Protein AF-A0A6V7M361-F1 (afdb_monomer)

Solvent-accessible surface area (backbone atoms only — not comparable to full-atom values): 3410 Å² total; per-residue (Å²): 107,76,54,68,78,68,73,53,56,76,91,42,52,39,82,76,44,78,50,75,43,76,40,67,52,92,86,53,72,38,89,79,57,85,80,61,74,69,63,47,79,39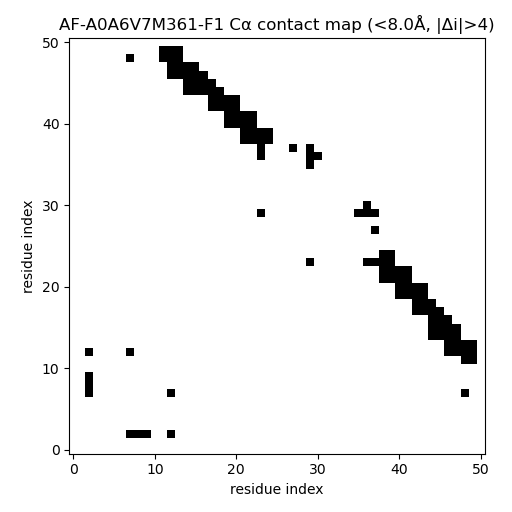,86,43,70,47,70,43,81,57,133

Nearest PDB structures (foldseek):
  7nhk-assembly1_V  TM=3.061E-01  e=9.886E+00  Enterococcus faecalis
  6yly-assembly1_P  TM=2.545E-01  e=7.596E+00  Saccharomyces cerevisiae

Structure (mmCIF, N/CA/C/O backbone):
data_AF-A0A6V7M361-F1
#
_entry.id   AF-A0A6V7M361-F1
#
loop_
_atom_site.group_PDB
_atom_site.id
_a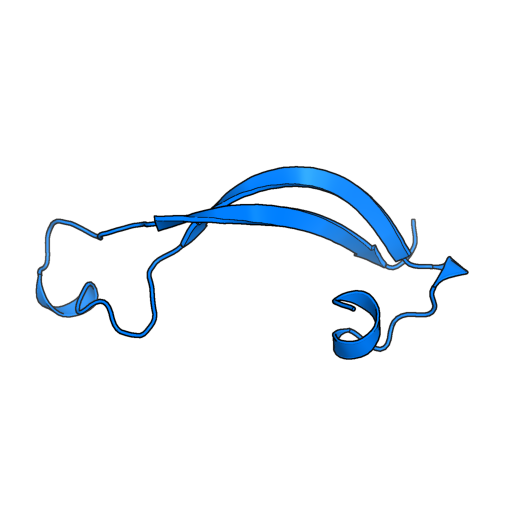tom_site.type_symbol
_atom_site.label_atom_id
_atom_site.label_alt_id
_atom_site.label_comp_id
_atom_site.label_asym_id
_atom_site.label_entity_id
_atom_site.label_seq_id
_atom_site.pdbx_PDB_ins_code
_atom_site.Cartn_x
_atom_site.Cartn_y
_atom_site.Cartn_z
_atom_site.occupancy
_atom_site.B_iso_or_equiv
_atom_site.auth_seq_id
_atom_site.auth_comp_id
_atom_site.auth_asym_id
_atom_site.auth_atom_id
_atom_site.pdbx_PDB_model_num
ATOM 1 N N . MET A 1 1 ? -10.460 -10.664 0.070 1.00 62.03 1 MET A N 1
ATOM 2 C CA . MET A 1 1 ? -10.316 -9.197 0.280 1.00 62.03 1 MET A CA 1
ATOM 3 C C . MET A 1 1 ? -8.969 -8.902 0.954 1.00 62.03 1 MET A C 1
ATOM 5 O O . MET A 1 1 ? -8.439 -9.808 1.574 1.00 62.03 1 MET A O 1
ATOM 9 N N . ALA A 1 2 ? -8.385 -7.694 0.873 1.00 64.56 2 ALA A N 1
ATOM 10 C CA . ALA A 1 2 ? -7.069 -7.404 1.488 1.00 64.56 2 ALA A CA 1
ATOM 11 C C . ALA A 1 2 ? -6.991 -7.777 2.986 1.00 64.56 2 ALA A C 1
ATOM 13 O O . ALA A 1 2 ? -5.970 -8.271 3.445 1.00 64.56 2 ALA A O 1
ATOM 14 N N . VAL A 1 3 ? -8.103 -7.633 3.712 1.00 61.44 3 VAL A N 1
ATOM 15 C CA . VAL A 1 3 ? -8.247 -8.029 5.124 1.00 61.44 3 VAL A CA 1
ATOM 16 C C . VAL A 1 3 ? -8.069 -9.544 5.342 1.00 61.44 3 VAL A C 1
ATOM 18 O O . VAL A 1 3 ? -7.502 -9.942 6.350 1.00 61.44 3 VAL A O 1
ATOM 21 N N . GLU A 1 4 ? -8.462 -10.389 4.381 1.00 64.50 4 GLU A N 1
ATOM 22 C CA . GLU A 1 4 ? -8.281 -11.854 4.452 1.00 64.50 4 GLU A CA 1
ATOM 23 C C . 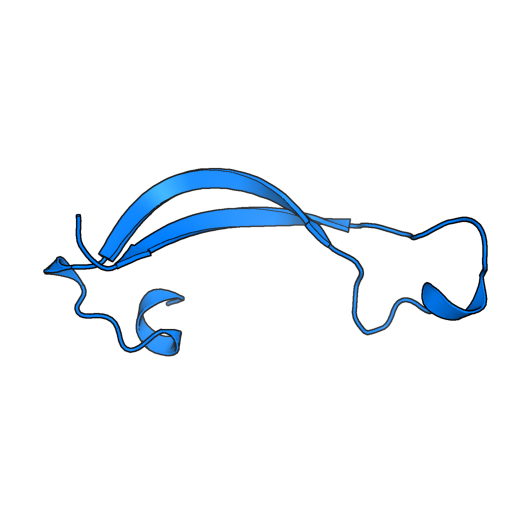GLU A 1 4 ? -6.814 -12.271 4.280 1.00 64.50 4 GLU A C 1
ATOM 25 O O . GLU A 1 4 ? -6.410 -13.298 4.807 1.00 64.50 4 GLU A O 1
ATOM 30 N N . ILE A 1 5 ? -6.012 -11.482 3.555 1.00 71.75 5 ILE A N 1
ATOM 31 C CA . ILE A 1 5 ? -4.570 -11.732 3.381 1.00 71.75 5 ILE A CA 1
ATOM 32 C C . ILE A 1 5 ? -3.794 -11.301 4.632 1.00 71.75 5 ILE A C 1
ATOM 34 O O . ILE A 1 5 ? -2.752 -11.866 4.942 1.00 71.75 5 ILE A O 1
ATOM 38 N N . LEU A 1 6 ? -4.289 -10.278 5.331 1.00 74.75 6 LEU A N 1
ATOM 39 C CA . LEU A 1 6 ? -3.646 -9.714 6.517 1.00 74.75 6 LEU A CA 1
ATOM 40 C C . LEU A 1 6 ? -3.970 -10.487 7.802 1.00 74.75 6 LEU A C 1
ATOM 42 O O . LEU A 1 6 ? -3.357 -10.204 8.826 1.00 74.75 6 LEU A O 1
ATOM 46 N N . GLU A 1 7 ? -4.916 -11.433 7.752 1.00 78.62 7 GLU A N 1
ATOM 47 C CA . GLU A 1 7 ? -5.399 -12.200 8.912 1.00 78.62 7 GLU A CA 1
ATOM 48 C C . GLU A 1 7 ? -5.913 -11.305 10.060 1.00 78.62 7 GLU A C 1
ATOM 50 O O . GLU A 1 7 ? -5.862 -11.674 11.231 1.00 78.62 7 GLU A O 1
ATOM 55 N N . TRP A 1 8 ? -6.410 -10.104 9.743 1.00 84.94 8 TRP A N 1
ATOM 56 C CA . TRP A 1 8 ? -6.938 -9.172 10.743 1.00 84.94 8 TRP A CA 1
ATOM 57 C C . TRP A 1 8 ? -8.419 -9.426 11.006 1.00 84.94 8 TRP A C 1
ATOM 59 O O . TRP A 1 8 ? -9.196 -9.671 10.078 1.00 84.94 8 TRP A O 1
ATOM 69 N N . ALA A 1 9 ? -8.826 -9.301 12.271 1.00 81.00 9 ALA A N 1
ATOM 70 C CA . ALA A 1 9 ? -10.235 -9.268 12.627 1.00 81.00 9 ALA A CA 1
ATOM 71 C C . ALA A 1 9 ? -10.901 -8.055 11.959 1.00 81.00 9 ALA A C 1
ATOM 73 O O . ALA A 1 9 ? -10.378 -6.938 11.989 1.00 81.00 9 ALA A O 1
ATOM 74 N N . HIS A 1 10 ? -12.065 -8.266 11.341 1.00 76.50 10 HIS A N 1
ATOM 75 C CA . HIS A 1 10 ? -12.740 -7.212 10.577 1.00 76.50 10 HIS A CA 1
ATOM 76 C C . HIS A 1 10 ? -13.127 -6.016 11.461 1.00 76.50 10 HIS A C 1
ATOM 78 O O . HIS A 1 10 ? -13.113 -4.882 10.994 1.00 76.50 10 HIS A O 1
ATOM 84 N N . GLU A 1 11 ? -13.431 -6.268 12.739 1.00 82.38 11 GLU A N 1
ATOM 85 C CA . GLU A 1 11 ? -13.725 -5.233 13.737 1.00 82.38 11 GLU A CA 1
ATOM 86 C C . GLU A 1 11 ? -12.515 -4.378 14.150 1.00 82.38 11 GLU A C 1
ATOM 88 O O . GLU A 1 11 ? -12.692 -3.250 14.613 1.00 82.38 11 GLU A O 1
ATOM 93 N N . GLU A 1 12 ? -11.293 -4.884 13.979 1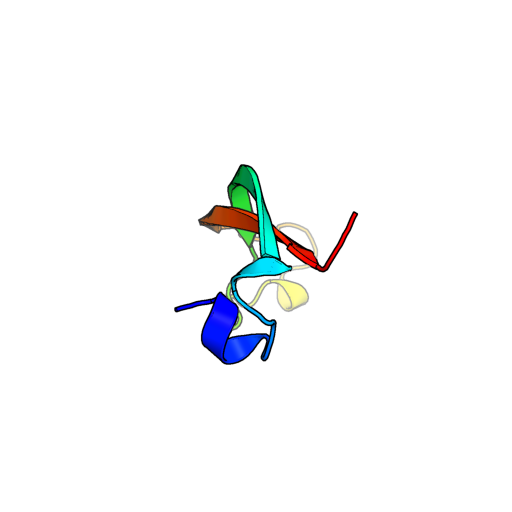.00 83.25 12 GLU A N 1
ATOM 94 C CA . GLU A 1 12 ? -10.059 -4.191 14.370 1.00 83.25 12 GLU A CA 1
ATOM 95 C C . GLU A 1 12 ? -9.424 -3.423 13.204 1.00 83.25 12 GLU A C 1
ATOM 97 O O . GLU A 1 12 ? -8.655 -2.480 13.419 1.00 83.25 12 GLU A O 1
ATOM 102 N N . ALA A 1 13 ? -9.776 -3.783 11.967 1.00 86.81 13 ALA A N 1
ATOM 103 C CA . ALA A 1 13 ? -9.290 -3.135 10.759 1.00 86.81 13 ALA A CA 1
ATOM 104 C C . ALA A 1 13 ? -9.994 -1.790 10.513 1.00 86.81 13 ALA A C 1
ATOM 106 O O . ALA A 1 13 ? -11.217 -1.708 10.389 1.00 86.81 13 ALA A O 1
ATOM 107 N N . ARG A 1 14 ? -9.212 -0.715 10.369 1.00 86.12 14 ARG A N 1
ATOM 108 C CA . ARG A 1 14 ? -9.717 0.622 10.027 1.00 86.12 14 ARG A CA 1
ATOM 109 C C . ARG A 1 14 ? -9.161 1.097 8.698 1.00 86.12 14 ARG A C 1
ATOM 111 O O . ARG A 1 14 ? -7.951 1.120 8.496 1.00 86.12 14 ARG A O 1
ATOM 118 N N . PHE A 1 15 ? -10.051 1.527 7.809 1.00 87.00 15 PHE A N 1
ATOM 119 C CA . PHE A 1 15 ? -9.702 2.131 6.526 1.00 87.00 15 PHE A CA 1
ATOM 120 C C . PHE A 1 15 ? -9.500 3.635 6.721 1.00 87.00 15 PHE A C 1
ATOM 122 O O . PHE A 1 15 ? -10.448 4.359 7.014 1.00 87.00 15 PHE A O 1
ATOM 129 N N . VAL A 1 16 ? -8.255 4.093 6.614 1.00 89.25 16 VAL A N 1
ATOM 130 C CA . VAL A 1 16 ? -7.861 5.457 7.005 1.00 89.25 16 VAL A CA 1
ATOM 131 C C . VAL A 1 16 ? -7.820 6.403 5.809 1.00 89.25 16 VAL A C 1
ATOM 133 O O . VAL A 1 16 ? -8.177 7.572 5.933 1.00 89.25 16 VAL A O 1
ATOM 136 N N . LEU A 1 17 ? -7.367 5.918 4.651 1.00 91.81 17 LEU A N 1
ATOM 137 C CA . LEU A 1 17 ? -7.167 6.759 3.474 1.00 91.81 17 LEU A CA 1
ATOM 138 C C . LEU A 1 17 ? -7.239 5.941 2.187 1.00 91.81 17 LEU A C 1
ATOM 140 O O . LEU A 1 17 ? -6.599 4.897 2.082 1.00 91.81 17 LEU A O 1
ATOM 144 N N . GLU A 1 18 ? -7.944 6.462 1.186 1.00 93.06 18 GLU A N 1
ATOM 145 C CA . GLU A 1 18 ? -7.838 6.008 -0.201 1.00 93.06 18 GLU A CA 1
ATOM 146 C C . GLU A 1 18 ? -6.929 6.961 -0.986 1.00 93.06 18 GLU A C 1
ATOM 148 O O . GLU A 1 18 ? -6.999 8.182 -0.835 1.00 93.06 18 GLU A O 1
ATOM 153 N N . GLY A 1 19 ? -6.062 6.411 -1.832 1.00 93.56 19 GLY A N 1
ATOM 154 C CA . GLY A 1 19 ? -5.162 7.218 -2.640 1.00 93.56 19 GLY A CA 1
ATOM 155 C C . GLY A 1 19 ? -4.562 6.482 -3.828 1.00 93.56 19 GLY A C 1
ATOM 15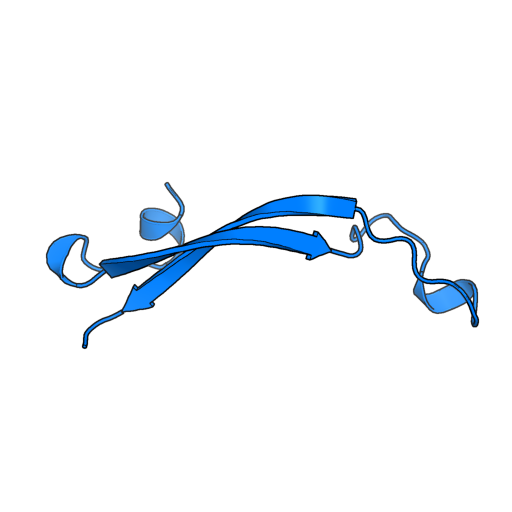6 O O . GLY A 1 19 ? -4.917 5.353 -4.170 1.00 93.56 19 GLY A O 1
ATOM 157 N N . ARG A 1 20 ? -3.617 7.159 -4.483 1.00 94.56 20 ARG A N 1
ATOM 158 C CA . ARG A 1 20 ? -2.800 6.586 -5.554 1.00 94.56 20 ARG A CA 1
ATOM 159 C C . ARG A 1 20 ? -1.405 6.301 -5.017 1.00 94.56 20 ARG A C 1
ATOM 161 O O . ARG A 1 20 ? -0.728 7.215 -4.558 1.00 94.56 20 ARG A O 1
ATOM 168 N N . LEU A 1 21 ? -0.971 5.049 -5.117 1.00 92.88 21 LEU A N 1
ATOM 169 C CA . LEU A 1 21 ? 0.400 4.647 -4.825 1.00 92.88 21 LEU A CA 1
ATOM 170 C C . LEU A 1 21 ? 1.167 4.490 -6.139 1.00 92.88 21 LEU A C 1
ATOM 172 O O . LEU A 1 21 ? 0.671 3.874 -7.080 1.00 92.88 21 LEU A O 1
ATOM 176 N N . LEU A 1 22 ? 2.376 5.044 -6.209 1.00 93.00 22 LEU A N 1
ATOM 177 C CA . LEU A 1 22 ? 3.287 4.826 -7.330 1.00 93.00 22 LEU A CA 1
ATOM 178 C C . LEU A 1 22 ? 4.167 3.613 -7.021 1.00 93.00 22 LEU A C 1
ATOM 180 O O . LEU A 1 22 ? 4.923 3.634 -6.053 1.00 93.00 22 LEU A O 1
ATOM 184 N N . VAL A 1 23 ? 4.071 2.564 -7.838 1.00 91.06 23 VAL A N 1
ATOM 185 C CA . VAL A 1 23 ? 4.789 1.298 -7.622 1.00 91.06 23 VAL A CA 1
ATOM 186 C C . VAL A 1 23 ? 5.668 0.944 -8.816 1.00 91.06 23 VAL A C 1
ATOM 188 O O . VAL A 1 23 ? 5.285 1.144 -9.970 1.00 91.06 23 VAL A O 1
ATOM 191 N N . ALA A 1 24 ? 6.852 0.401 -8.542 1.00 91.00 24 ALA A N 1
ATOM 192 C CA . ALA A 1 24 ? 7.668 -0.267 -9.549 1.00 91.00 24 ALA A CA 1
ATOM 193 C C . ALA A 1 24 ? 7.112 -1.678 -9.762 1.00 91.00 24 ALA A C 1
ATOM 195 O O . ALA A 1 24 ? 6.953 -2.419 -8.791 1.00 91.00 24 ALA A O 1
ATOM 196 N N . GLN A 1 25 ? 6.816 -2.065 -11.004 1.00 85.06 25 GLN A N 1
ATOM 197 C CA . GLN A 1 25 ? 6.358 -3.430 -11.250 1.00 85.06 25 GLN A CA 1
ATOM 198 C C . GLN A 1 25 ? 7.535 -4.402 -11.101 1.00 85.06 25 GLN A C 1
ATOM 200 O O . GLN A 1 25 ? 8.634 -4.084 -11.558 1.00 85.06 25 GLN A O 1
ATOM 205 N N . PRO A 1 26 ? 7.339 -5.608 -10.538 1.00 82.56 26 PRO A N 1
ATOM 206 C CA . PRO A 1 26 ? 8.401 -6.615 -10.453 1.00 82.56 26 PRO A CA 1
ATOM 207 C C . PRO A 1 26 ? 8.996 -6.991 -11.819 1.00 82.56 26 PRO A C 1
ATOM 209 O O . PRO A 1 26 ? 10.156 -7.379 -11.916 1.00 82.56 26 PRO A O 1
ATOM 212 N N . THR A 1 27 ? 8.203 -6.858 -12.886 1.00 83.81 27 THR A N 1
ATOM 213 C CA . THR A 1 27 ? 8.618 -7.092 -14.275 1.00 83.81 27 THR A CA 1
ATOM 214 C C . THR A 1 27 ? 9.385 -5.920 -14.889 1.00 83.81 27 THR A C 1
ATOM 216 O O . THR A 1 27 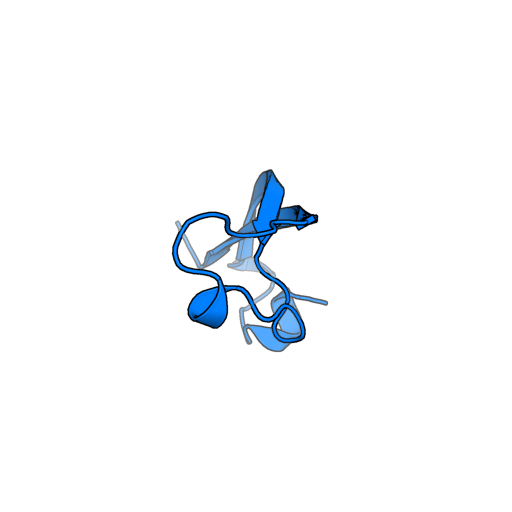? 9.986 -6.075 -15.953 1.00 83.81 27 THR A O 1
ATOM 219 N N . ASP A 1 28 ? 9.359 -4.739 -14.267 1.00 83.44 28 ASP A N 1
ATOM 220 C CA . ASP A 1 28 ? 10.098 -3.583 -14.758 1.00 83.44 28 ASP A CA 1
ATOM 221 C C . ASP A 1 28 ? 11.584 -3.731 -14.417 1.00 83.44 28 ASP A C 1
ATOM 223 O O . ASP A 1 28 ? 11.983 -3.914 -13.267 1.00 83.44 28 ASP A O 1
ATOM 227 N N . ASN A 1 29 ? 12.447 -3.573 -15.420 1.00 81.38 29 ASN A N 1
ATOM 228 C CA . ASN A 1 29 ? 13.897 -3.692 -15.256 1.00 81.38 29 ASN A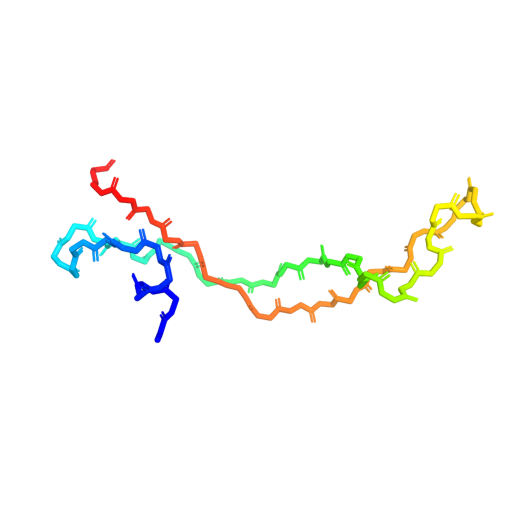 CA 1
ATOM 229 C C . ASN A 1 29 ? 14.528 -2.391 -14.708 1.00 81.38 29 ASN A C 1
ATOM 231 O O . ASN A 1 29 ? 15.498 -1.859 -15.257 1.00 81.38 29 ASN A O 1
ATOM 235 N N . ASN A 1 30 ? 13.926 -1.846 -13.648 1.00 79.25 30 ASN A N 1
ATOM 236 C CA . ASN A 1 30 ? 14.230 -0.530 -13.084 1.00 79.25 30 ASN A CA 1
ATOM 237 C C . ASN A 1 30 ? 15.655 -0.447 -12.515 1.00 79.25 30 ASN A C 1
ATOM 239 O O . ASN A 1 30 ? 16.355 0.539 -12.745 1.00 79.25 30 ASN A O 1
ATOM 243 N N . TRP A 1 31 ? 16.136 -1.504 -11.855 1.00 71.81 31 TRP A N 1
ATOM 244 C CA . TRP A 1 31 ? 17.461 -1.516 -11.219 1.00 71.81 31 TRP A CA 1
ATOM 245 C C . TRP A 1 31 ? 18.640 -1.573 -12.199 1.00 71.81 31 TRP A C 1
ATOM 247 O O . TRP A 1 31 ? 19.760 -1.250 -11.818 1.00 71.81 31 TRP A O 1
ATOM 257 N N . ARG A 1 32 ? 18.412 -1.923 -13.473 1.00 72.88 32 ARG A N 1
ATOM 258 C CA .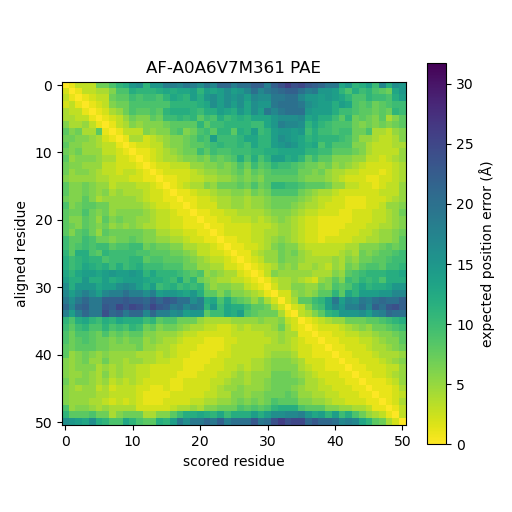 ARG A 1 32 ? 19.475 -1.954 -14.496 1.00 72.88 32 ARG A CA 1
ATOM 259 C C . ARG A 1 32 ? 19.683 -0.621 -15.214 1.00 72.88 32 ARG A C 1
ATOM 261 O O . ARG A 1 32 ? 20.714 -0.441 -15.852 1.00 72.88 32 ARG A O 1
ATOM 268 N N . ARG A 1 33 ? 18.719 0.306 -15.152 1.00 65.25 33 ARG A N 1
ATOM 269 C CA . ARG A 1 33 ? 18.733 1.543 -15.960 1.00 65.25 33 ARG A CA 1
ATOM 270 C C . ARG A 1 33 ? 19.336 2.766 -15.269 1.00 65.25 33 ARG A C 1
ATOM 272 O O . ARG A 1 33 ? 19.388 3.820 -15.892 1.00 65.25 33 ARG A O 1
ATOM 279 N N . GLY A 1 34 ? 19.815 2.641 -14.029 1.00 68.12 34 GLY A N 1
ATOM 280 C CA . GLY A 1 34 ? 20.715 3.584 -13.343 1.00 68.12 34 GLY A CA 1
ATOM 281 C C . GLY A 1 34 ? 20.232 5.025 -13.099 1.00 68.12 34 GLY A C 1
ATOM 282 O O . GLY A 1 34 ? 20.815 5.699 -12.259 1.00 68.12 34 GLY A O 1
ATOM 283 N N . ARG A 1 35 ? 19.214 5.536 -13.808 1.00 71.25 35 ARG A N 1
ATOM 284 C CA . ARG A 1 35 ? 18.809 6.954 -13.746 1.00 71.25 35 ARG A CA 1
ATOM 285 C C . ARG A 1 35 ? 17.305 7.217 -13.834 1.00 71.25 35 ARG A C 1
ATOM 287 O O . ARG A 1 35 ? 16.876 8.306 -13.474 1.00 71.25 35 ARG A O 1
ATOM 294 N N . THR A 1 36 ? 16.489 6.259 -14.276 1.00 82.19 36 THR A N 1
ATOM 295 C CA . THR A 1 36 ? 15.031 6.449 -14.359 1.00 82.19 36 THR A CA 1
ATOM 296 C C . THR A 1 36 ? 14.305 5.194 -13.905 1.00 82.19 36 THR A C 1
ATOM 298 O O . THR A 1 36 ? 14.475 4.128 -14.495 1.00 82.19 36 THR A O 1
ATOM 301 N N . VAL A 1 37 ? 13.486 5.342 -12.863 1.00 86.88 37 VAL A N 1
ATOM 302 C CA . VAL A 1 37 ? 12.588 4.299 -12.363 1.00 86.88 37 VAL A CA 1
ATOM 303 C C . VAL A 1 37 ? 11.220 4.532 -12.989 1.00 86.88 37 VAL A C 1
ATOM 305 O O . VAL A 1 37 ? 10.627 5.596 -12.822 1.00 86.88 37 VAL A O 1
ATOM 308 N N . LYS A 1 38 ? 10.719 3.545 -13.727 1.00 87.81 38 LYS A N 1
ATOM 309 C CA . LYS A 1 38 ? 9.344 3.540 -14.208 1.00 87.81 38 LYS A CA 1
ATOM 310 C C . LYS A 1 38 ? 8.435 3.162 -13.044 1.00 87.81 38 LYS A C 1
ATOM 312 O O . LYS A 1 38 ? 8.600 2.096 -12.452 1.00 87.81 38 LYS A O 1
ATOM 317 N N . LEU A 1 39 ? 7.496 4.046 -12.730 1.00 91.75 39 LEU A N 1
ATOM 318 C CA . LEU A 1 39 ? 6.470 3.821 -11.720 1.00 91.75 39 LEU A CA 1
ATOM 319 C C . LEU A 1 39 ? 5.098 3.832 -12.389 1.00 91.75 39 LEU A C 1
ATOM 321 O O . LEU A 1 39 ? 4.831 4.664 -13.257 1.00 91.75 39 LEU A O 1
ATOM 325 N N . ALA A 1 40 ? 4.236 2.911 -11.976 1.00 92.62 40 ALA A N 1
ATOM 326 C CA . ALA A 1 40 ? 2.843 2.855 -12.387 1.00 92.62 40 ALA A CA 1
ATOM 327 C C . ALA A 1 40 ? 1.943 3.253 -11.207 1.00 92.62 40 ALA A C 1
ATOM 329 O O . ALA A 1 40 ? 2.205 2.828 -10.079 1.00 92.62 40 ALA A O 1
ATOM 330 N N . PRO A 1 41 ? 0.888 4.053 -11.434 1.00 94.19 41 PRO A N 1
ATOM 331 C CA . PRO A 1 41 ? -0.085 4.345 -10.396 1.00 94.19 41 PRO A CA 1
ATOM 332 C C . PRO A 1 41 ? -1.004 3.141 -10.168 1.00 94.19 41 PRO A C 1
ATOM 334 O O . PRO A 1 41 ? -1.545 2.574 -11.116 1.00 94.19 41 PRO A O 1
ATOM 337 N N . VAL A 1 42 ? -1.240 2.797 -8.905 1.00 92.56 42 VAL A N 1
ATOM 338 C CA . VAL A 1 42 ? -2.279 1.851 -8.479 1.00 92.56 42 VAL A CA 1
ATOM 339 C C . VAL A 1 42 ? -3.209 2.529 -7.480 1.00 92.56 42 VAL A C 1
ATOM 341 O O . VAL A 1 42 ? -2.784 3.400 -6.719 1.00 92.56 42 VAL A O 1
ATOM 344 N N . THR A 1 43 ? -4.495 2.177 -7.503 1.00 93.62 43 THR A N 1
ATOM 345 C CA . THR A 1 43 ? -5.402 2.552 -6.409 1.00 93.62 43 THR A CA 1
ATOM 346 C C . THR A 1 43 ? -4.993 1.772 -5.168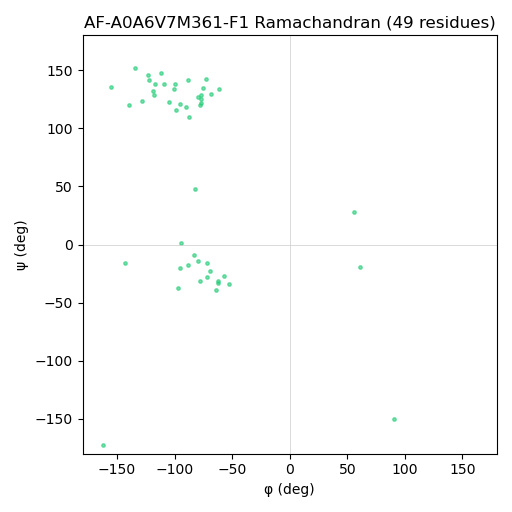 1.00 93.62 43 THR A C 1
ATOM 348 O O . THR A 1 43 ? -4.807 0.559 -5.239 1.00 93.62 43 THR A O 1
ATOM 351 N N . ALA A 1 44 ? -4.830 2.471 -4.052 1.00 91.94 44 ALA A N 1
ATOM 352 C CA . ALA A 1 44 ? -4.411 1.891 -2.789 1.00 91.94 44 ALA A CA 1
ATOM 353 C C . ALA A 1 44 ? -5.285 2.408 -1.647 1.00 91.94 44 ALA A C 1
ATOM 355 O O . ALA A 1 44 ? -5.794 3.528 -1.690 1.00 91.94 44 ALA A O 1
ATOM 356 N N . MET A 1 45 ? -5.412 1.584 -0.612 1.00 90.19 45 MET A N 1
ATOM 357 C CA . MET A 1 45 ? -6.146 1.902 0.603 1.00 90.19 45 MET A CA 1
ATOM 358 C C . MET A 1 45 ? -5.247 1.626 1.807 1.00 90.19 45 MET A C 1
ATOM 360 O O . MET A 1 45 ? -4.727 0.520 1.951 1.00 90.19 45 MET A O 1
ATOM 364 N N . LEU A 1 46 ? -5.037 2.638 2.648 1.00 88.38 46 LEU A N 1
ATOM 365 C CA . LEU A 1 46 ? -4.333 2.503 3.917 1.00 88.38 46 LEU A CA 1
ATOM 366 C C . LEU A 1 46 ? -5.279 1.872 4.936 1.00 88.38 46 LEU A C 1
ATOM 368 O O . LEU A 1 46 ? -6.330 2.438 5.245 1.00 88.38 46 LEU A O 1
ATOM 372 N N . VAL A 1 47 ? -4.876 0.719 5.462 1.00 88.88 47 VAL A N 1
ATOM 373 C CA . VAL A 1 47 ? -5.599 0.000 6.512 1.00 88.88 47 VAL A CA 1
ATOM 374 C C . VAL A 1 47 ? -4.694 -0.108 7.731 1.00 88.88 47 VAL A C 1
ATOM 376 O O . VAL A 1 47 ? -3.530 -0.486 7.599 1.00 88.88 47 VAL A O 1
ATOM 379 N N . THR A 1 48 ? -5.212 0.221 8.907 1.00 89.06 48 THR A N 1
ATOM 380 C CA . THR A 1 48 ? -4.514 0.059 10.188 1.00 89.06 48 THR A CA 1
ATOM 381 C C . THR A 1 48 ? -5.190 -1.023 11.018 1.00 89.06 48 THR A C 1
ATOM 383 O O . THR A 1 48 ? -6.407 -1.186 10.939 1.00 89.06 48 THR A O 1
ATOM 386 N N . ASN A 1 49 ? -4.407 -1.748 11.817 1.00 87.12 49 ASN A N 1
ATOM 387 C CA . ASN A 1 49 ? -4.926 -2.708 12.785 1.00 87.12 49 ASN A CA 1
ATOM 388 C C . ASN A 1 49 ? -4.958 -2.062 14.176 1.00 87.12 49 ASN A C 1
ATOM 390 O O . ASN A 1 49 ? -3.901 -1.709 14.702 1.00 87.12 49 ASN A O 1
ATOM 394 N N . GLY A 1 50 ? -6.142 -1.882 14.761 1.00 81.81 50 GLY A N 1
ATOM 395 C CA . GLY A 1 50 ? -6.305 -1.266 16.080 1.00 81.81 50 GLY A CA 1
ATOM 396 C C . GLY A 1 50 ? -6.486 0.260 16.067 1.00 81.81 50 GLY A C 1
ATOM 397 O O . GLY A 1 50 ? -7.107 0.821 15.158 1.00 81.81 50 GLY A O 1
ATOM 398 N N . LYS A 1 51 ? -6.038 0.925 17.147 1.00 64.56 51 LYS A N 1
ATOM 399 C CA . LYS A 1 51 ? -6.259 2.366 17.380 1.00 64.56 51 LYS A CA 1
ATOM 400 C C . LYS A 1 51 ? -5.373 3.260 16.528 1.00 64.56 51 LYS A C 1
ATOM 402 O O . LYS A 1 51 ? -4.141 3.067 16.563 1.00 64.56 51 LYS A O 1
#

Sequence (51 aa):
MAVEILEWAHEEARFVLEGRLLVAQPTDNNWRRGRTVKLAPVTAMLVTNGK

pLDDT: mean 82.83, std 9.63, range [61.44, 94.56]

Radius of gyration: 15.21 Å; Cα contacts (8 Å, |Δi|>4): 62; chains: 1; bounding box: 34×19×33 Å

Organism: NCBI:txid1563983

Secondary structure (DSSP, 8-state):
-HHHHHT--TTTEEEEEEEEEEE--TTS-GGGSSS----EEEEEEEEEE--

Foldseek 3Di:
DVCVVVVADPVQKDFDDKDWDWDQDPPDPQPVPVPDGDTDIDTDIDIDGHD

Mean predicted aligned error: 7.02 Å